Protein AF-A0A8T5YKV3-F1 (afdb_monomer)

Organism: Escherichia coli (NCBI:txid562)

pLDDT: mean 85.42, std 16.01, range [29.8, 97.56]

Solvent-accessible surface area (backbone atoms only — not comparable to full-atom values): 9966 Å² total; per-residue (Å²): 130,65,67,36,87,42,77,40,71,32,75,96,70,60,29,32,43,34,38,66,39,63,59,87,61,47,72,72,50,52,54,50,50,45,44,48,72,59,69,48,49,54,64,57,49,9,63,75,67,75,48,54,45,68,57,42,49,52,52,48,52,55,48,26,63,74,69,67,33,87,43,83,91,41,36,66,57,40,49,41,76,74,45,62,56,46,78,45,55,76,61,93,61,98,60,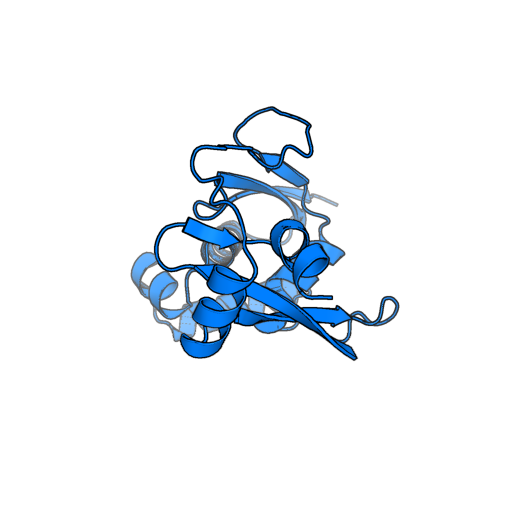101,58,80,79,77,74,76,85,67,81,70,82,78,43,70,66,55,52,52,51,33,58,77,68,60,26,63,40,82,40,78,46,81,36,60,39,89,90,76,67,46,80,73,51,66,47,79,43,68,34,34,51,39,95,87,76,41,76,44,61,48,88,74,46,45,85,75,71,114

Foldseek 3Di:
DDWDWAWEQQPVQQWIKIWTHDPVQDPVLSVLLNCVVNVDDLVRVCVVVVHDSVVSVVSVVVSCVRQVNDDSVCRVVSRCVRTVIDIGRPDPDPDPDPPCPVPPPDQADPVNVVVLVVVVQWDWDWAFDADPVPRHTPGIDTAIWRQDPPRGTDHCVRHVVVVD

Nearest PDB structures (foldseek):
  4kie-assembly1_A  TM=9.110E-01  e=8.256E-09  Escherichia coli K-12
  3s83-assembly1_A  TM=8.807E-01  e=1.366E-03  Caulobacter vibrioides
  6hq5-assembly1_B  TM=9.552E-01  e=6.273E-03  Bdellovibrio bacteriovorus HD100
  3sy8-assembly1_B  TM=6.266E-01  e=6.377E-04  Pseudomonas a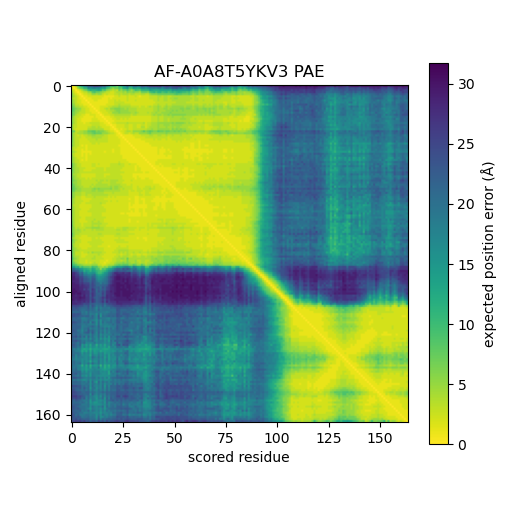eruginosa PAO1
  4yn8-assembly1_A  TM=8.235E-01  e=6.170E-02  Corynebacterium diphtheriae

Secondary structure (DSSP, 8-state):
--EEEEEEEEGGGTEEEEEEEETTS-HHHHHHHHHHHTT--HHHHHHHTTS-HHHHHHHHHHHHHHHT---TTTHHHHHHHHH--EEEESS---S------TT------HHHHHHHHHTT-EEEEEEEEE-TTT--EEEEEEEEEEEETTTEEE-GGGTHHHH-

Radius of gyration: 20.61 Å; Cα contacts (8 Å, |Δi|>4): 185; chains: 1; bounding box: 52×36×53 Å

Structure (mmCIF, N/CA/C/O backbone):
data_AF-A0A8T5YKV3-F1
#
_entry.id   AF-A0A8T5YKV3-F1
#
loop_
_atom_site.group_PDB
_atom_site.id
_atom_site.type_symbol
_atom_site.label_atom_id
_atom_site.label_alt_id
_atom_site.label_comp_id
_atom_site.label_asym_id
_atom_site.label_entity_id
_atom_site.label_seq_id
_atom_site.pdbx_PDB_ins_code
_atom_site.Cartn_x
_atom_site.Cartn_y
_atom_site.Cartn_z
_atom_site.occupancy
_atom_site.B_iso_or_equiv
_atom_site.auth_seq_id
_atom_site.auth_comp_id
_atom_site.auth_asym_id
_atom_site.auth_atom_id
_atom_site.pdbx_PDB_model_num
ATOM 1 N N . MET A 1 1 ? -26.932 10.137 6.834 1.00 51.94 1 MET A N 1
ATOM 2 C CA . MET A 1 1 ? -25.912 9.539 7.723 1.00 51.94 1 MET A CA 1
ATOM 3 C C . MET A 1 1 ? -24.765 10.528 7.801 1.00 51.94 1 MET A C 1
ATOM 5 O O . MET A 1 1 ? -24.287 10.917 6.747 1.00 51.94 1 MET A O 1
ATOM 9 N N . ASN A 1 2 ? -24.391 11.005 8.990 1.00 70.31 2 ASN A N 1
ATOM 10 C CA . ASN A 1 2 ? -23.315 11.993 9.120 1.00 70.31 2 ASN A CA 1
ATOM 11 C C . ASN A 1 2 ? -21.996 11.350 8.675 1.00 70.31 2 ASN A C 1
ATOM 13 O O . ASN A 1 2 ? -21.551 10.392 9.305 1.00 70.31 2 ASN A O 1
ATOM 17 N N . SER A 1 3 ? -21.411 11.833 7.583 1.00 78.19 3 SER A N 1
ATOM 18 C CA . SER A 1 3 ? -20.043 11.521 7.177 1.00 78.19 3 SER A CA 1
ATOM 19 C C . SER A 1 3 ? -19.106 12.605 7.704 1.00 78.19 3 SER A C 1
ATOM 21 O O . SER A 1 3 ? -19.509 13.751 7.914 1.00 78.19 3 SER A O 1
ATOM 23 N N . CYS A 1 4 ? -17.861 12.233 7.972 1.00 84.50 4 CYS A N 1
ATOM 24 C CA . CYS A 1 4 ? -16.826 13.156 8.399 1.00 84.50 4 CYS A CA 1
ATOM 25 C C . CYS A 1 4 ? -15.731 13.238 7.341 1.00 84.50 4 CYS A C 1
ATOM 27 O O . CYS A 1 4 ? -15.203 12.210 6.914 1.00 84.50 4 CYS A O 1
ATOM 29 N N . ASP A 1 5 ? -15.347 14.468 7.006 1.00 88.19 5 ASP A N 1
ATOM 30 C CA . ASP A 1 5 ? -14.172 14.761 6.191 1.00 88.19 5 ASP A CA 1
ATOM 31 C C . ASP A 1 5 ? -12.907 14.266 6.899 1.00 88.19 5 ASP A C 1
ATOM 33 O O . ASP A 1 5 ? -12.700 14.543 8.089 1.00 88.19 5 ASP A O 1
ATOM 37 N N . PHE A 1 6 ? -12.060 13.526 6.191 1.00 92.56 6 PHE A N 1
ATOM 38 C CA . PHE A 1 6 ? -10.786 13.057 6.714 1.00 92.56 6 PHE A CA 1
ATOM 39 C C . PHE A 1 6 ? -9.690 13.194 5.662 1.00 92.56 6 PHE A C 1
ATOM 41 O O . PHE A 1 6 ? -9.850 12.767 4.523 1.00 92.56 6 PHE A O 1
ATOM 48 N N . ARG A 1 7 ? -8.564 13.803 6.050 1.00 92.69 7 ARG A N 1
ATOM 49 C CA . ARG A 1 7 ? -7.439 14.097 5.154 1.00 92.69 7 ARG A CA 1
ATOM 50 C C . ARG A 1 7 ? -6.125 13.652 5.769 1.00 92.69 7 ARG A C 1
ATOM 52 O O . ARG A 1 7 ? -5.832 13.969 6.929 1.00 92.69 7 ARG A O 1
ATOM 59 N N . VAL A 1 8 ? -5.309 12.971 4.975 1.00 92.81 8 VAL A N 1
ATOM 60 C CA . VAL A 1 8 ? -3.979 12.505 5.371 1.00 92.81 8 VAL A CA 1
ATOM 61 C C . VAL A 1 8 ? -2.983 12.847 4.285 1.00 92.81 8 VAL A C 1
ATOM 63 O O . VAL A 1 8 ? -3.158 12.461 3.137 1.00 92.81 8 VAL A O 1
ATOM 66 N N . PHE A 1 9 ? -1.923 13.552 4.663 1.00 90.12 9 PHE A N 1
ATOM 67 C CA . PHE A 1 9 ? -0.779 13.761 3.790 1.00 90.12 9 PHE A CA 1
ATOM 68 C C . PHE A 1 9 ? 0.188 12.585 3.930 1.00 90.12 9 PHE A C 1
ATOM 70 O O . PHE A 1 9 ? 0.635 12.280 5.044 1.00 90.12 9 PHE A O 1
ATOM 77 N N . LEU A 1 10 ? 0.485 11.938 2.807 1.00 88.12 10 LEU A N 1
ATOM 78 C CA . LEU A 1 10 ? 1.442 10.848 2.697 1.00 88.12 10 LEU A CA 1
ATOM 79 C C . LEU A 1 10 ? 2.761 11.420 2.179 1.00 88.12 10 LEU A C 1
ATOM 81 O O . LEU A 1 10 ? 2.908 11.684 0.986 1.00 88.12 10 LEU A O 1
ATOM 85 N N . GLN A 1 11 ? 3.701 11.646 3.100 1.00 78.00 11 GLN A N 1
ATOM 86 C CA . GLN A 1 11 ? 4.962 12.332 2.813 1.00 78.00 11 GLN A CA 1
ATOM 87 C C . GLN A 1 11 ? 5.797 11.603 1.757 1.00 78.00 11 GLN A C 1
ATOM 89 O O . GLN A 1 11 ? 6.335 12.254 0.868 1.00 78.00 11 GLN A O 1
ATOM 94 N N . GLU A 1 12 ? 5.839 10.271 1.814 1.00 75.62 12 GLU A N 1
ATOM 95 C CA . GLU A 1 12 ? 6.563 9.424 0.856 1.00 75.62 12 GLU A CA 1
ATOM 96 C C . GLU A 1 12 ? 6.081 9.608 -0.592 1.00 75.62 12 GLU A C 1
ATOM 98 O O . GLU A 1 12 ? 6.857 9.436 -1.526 1.00 75.62 12 GLU A O 1
ATOM 103 N N . PHE A 1 13 ? 4.821 10.015 -0.780 1.00 79.69 13 PHE A N 1
ATOM 104 C CA . PHE A 1 13 ? 4.194 10.174 -2.095 1.00 79.69 13 PHE A CA 1
ATOM 105 C C . PHE A 1 13 ? 3.875 11.633 -2.448 1.00 79.69 13 PHE A C 1
ATOM 107 O O . PHE A 1 13 ? 3.249 11.889 -3.476 1.00 79.69 13 PHE A O 1
ATOM 114 N N . GLY A 1 14 ? 4.222 12.601 -1.590 1.00 79.56 14 GLY A N 1
ATOM 115 C CA . GLY A 1 14 ? 3.942 14.026 -1.820 1.00 79.56 14 GLY A CA 1
ATOM 116 C C . GLY A 1 14 ? 2.460 14.355 -2.062 1.00 79.56 14 GLY A C 1
ATOM 117 O O . GLY A 1 14 ? 2.144 15.304 -2.780 1.00 79.56 14 GLY A O 1
ATOM 118 N N . THR A 1 15 ? 1.541 13.566 -1.500 1.00 85.19 15 THR A N 1
ATOM 119 C CA . THR A 1 15 ? 0.127 13.563 -1.903 1.00 85.19 15 THR A CA 1
ATOM 120 C C . THR A 1 15 ? -0.811 13.541 -0.698 1.00 85.19 15 THR A C 1
ATOM 122 O O . THR A 1 15 ? -0.519 12.911 0.319 1.00 85.19 15 THR A O 1
ATOM 125 N N . THR A 1 16 ? -1.954 14.227 -0.801 1.00 88.75 16 THR A N 1
ATOM 126 C CA . THR A 1 16 ? -3.017 14.182 0.209 1.00 88.75 16 THR A CA 1
ATOM 127 C C . THR A 1 16 ? -4.102 13.204 -0.215 1.00 88.75 16 THR A C 1
ATOM 129 O O . THR A 1 16 ? -4.709 13.357 -1.269 1.00 88.75 16 THR A O 1
ATOM 132 N N . VAL A 1 17 ? -4.391 12.231 0.640 1.00 90.56 17 VAL A N 1
ATOM 133 C CA . VAL A 1 17 ? -5.539 11.338 0.502 1.00 90.56 17 VAL A CA 1
ATOM 134 C C . VAL A 1 17 ? -6.712 11.913 1.282 1.00 90.56 17 VAL A C 1
ATOM 136 O O . VAL A 1 17 ? -6.582 12.258 2.462 1.00 90.56 17 VAL A O 1
ATOM 139 N N . HIS A 1 18 ? -7.858 12.002 0.625 1.00 93.06 18 HIS A N 1
ATOM 140 C CA . HIS A 1 18 ? -9.121 12.440 1.194 1.00 93.06 18 HIS A CA 1
ATOM 141 C C . HIS A 1 18 ? -10.116 11.276 1.243 1.00 93.06 18 HIS A C 1
ATOM 143 O O . HIS A 1 18 ? -10.248 10.507 0.296 1.00 93.06 18 HIS A O 1
ATOM 149 N N . LEU A 1 19 ? -10.776 11.114 2.390 1.00 91.00 19 LEU A N 1
ATOM 150 C CA . LEU A 1 19 ? -11.718 10.037 2.681 1.00 91.00 19 LEU A CA 1
ATOM 151 C C . LEU A 1 19 ? -12.970 10.612 3.348 1.00 91.00 19 LEU A C 1
ATOM 153 O O . LEU A 1 19 ? -12.880 11.463 4.238 1.00 91.00 19 LEU A O 1
ATOM 157 N N . SER A 1 20 ? -14.131 10.069 2.989 1.00 91.69 20 SER A N 1
ATOM 158 C CA . SER A 1 20 ? -15.384 10.293 3.715 1.00 91.69 20 SER A CA 1
ATOM 159 C C . SER A 1 20 ? -15.614 9.159 4.711 1.00 91.69 20 SER A C 1
ATOM 161 O O . SER A 1 20 ? -16.055 8.074 4.339 1.00 91.69 20 SER A O 1
ATOM 163 N N . LEU A 1 21 ? -15.311 9.398 5.988 1.00 91.56 21 LEU A N 1
ATOM 164 C CA . LEU A 1 21 ? -15.453 8.383 7.036 1.00 91.56 21 LEU A CA 1
ATOM 165 C C . LEU A 1 21 ? -16.859 8.391 7.660 1.00 91.56 21 LEU A C 1
ATOM 167 O O . LEU A 1 21 ? -17.509 9.441 7.702 1.00 91.56 21 LEU A O 1
ATOM 171 N N . PRO A 1 22 ? -17.331 7.265 8.225 1.00 90.50 22 PRO A N 1
ATOM 172 C CA . PRO A 1 22 ? -18.579 7.233 8.979 1.00 90.50 22 PRO A CA 1
ATOM 173 C C . PRO A 1 22 ? -18.497 8.122 10.229 1.00 90.50 22 PRO A C 1
ATOM 175 O O . PRO A 1 22 ? -17.498 8.112 10.947 1.00 90.50 22 PRO A O 1
ATOM 178 N N . GLY A 1 23 ? -19.569 8.845 10.563 1.00 85.44 23 GLY A N 1
ATOM 179 C CA . GLY A 1 23 ? -19.629 9.711 11.753 1.00 85.44 23 GLY A CA 1
ATOM 180 C C . GLY A 1 23 ? -19.529 8.977 13.099 1.00 85.44 23 GLY A C 1
ATOM 181 O O . GLY A 1 23 ? -19.416 9.618 14.139 1.00 85.44 23 GLY A O 1
ATOM 182 N N . SER A 1 24 ? -19.550 7.641 13.095 1.00 89.00 24 SER A N 1
ATOM 183 C CA . SER A 1 24 ? -19.286 6.786 14.260 1.00 89.00 24 SER A CA 1
ATOM 184 C C . SER A 1 24 ? -17.797 6.700 14.637 1.00 89.00 24 SER A C 1
ATOM 186 O O . SER A 1 24 ? -17.467 6.183 15.709 1.00 89.00 24 SER A O 1
ATOM 188 N N . VAL A 1 25 ? -16.898 7.197 13.779 1.00 92.25 25 VAL A N 1
ATOM 189 C CA . VAL A 1 25 ? -15.448 7.213 14.009 1.00 92.25 25 VAL A CA 1
ATOM 190 C C . VAL A 1 25 ? -15.065 8.443 14.840 1.00 92.25 25 VAL A C 1
ATOM 192 O O . VAL A 1 25 ? -15.149 9.591 14.398 1.00 92.25 25 VAL A O 1
ATOM 195 N N . SER A 1 26 ? -14.608 8.208 16.068 1.00 92.88 26 SER A N 1
ATOM 196 C CA . SER A 1 26 ? -14.198 9.262 17.003 1.00 92.88 26 SER A CA 1
ATOM 197 C C . SER A 1 26 ? -12.930 10.004 16.553 1.00 92.88 26 SER A C 1
ATOM 199 O O . SER A 1 26 ? -12.174 9.544 15.701 1.00 92.88 26 SER A O 1
ATOM 201 N N . GLU A 1 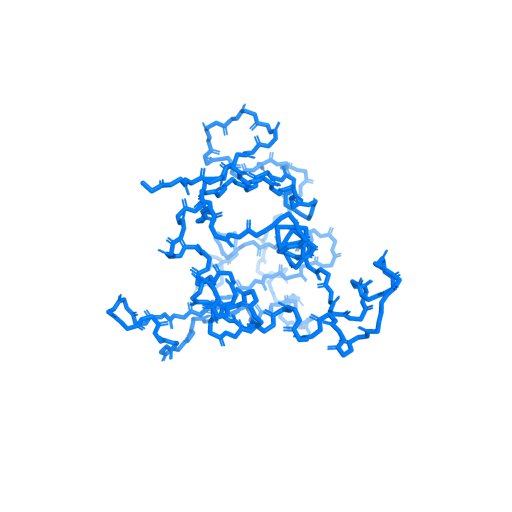27 ? -12.635 11.161 17.154 1.00 91.62 27 GLU A N 1
ATOM 202 C CA . GLU A 1 27 ? -11.383 11.899 16.890 1.00 91.62 27 GLU A CA 1
ATOM 203 C C . GLU A 1 27 ? -10.123 11.077 17.190 1.00 91.62 27 GLU A C 1
ATOM 205 O O . GLU A 1 27 ? -9.158 11.106 16.429 1.00 91.62 27 GLU A O 1
ATOM 210 N N . LYS A 1 28 ? -10.139 10.299 18.280 1.00 93.12 28 LYS A N 1
ATOM 211 C CA . LYS A 1 28 ? -9.009 9.437 18.666 1.00 93.12 28 LYS A CA 1
ATOM 212 C C . LYS A 1 28 ? -8.764 8.334 17.637 1.00 93.12 28 LYS A C 1
ATOM 214 O O . LYS A 1 28 ? -7.615 7.978 17.392 1.00 93.12 28 LYS A O 1
ATOM 219 N N . GLU A 1 29 ? -9.837 7.805 17.063 1.00 95.81 29 GLU A N 1
ATOM 220 C CA . GLU A 1 29 ? -9.800 6.799 16.003 1.00 95.81 29 GLU A CA 1
ATOM 221 C C . GLU A 1 29 ? -9.323 7.388 14.678 1.00 95.81 29 GLU A C 1
ATOM 223 O O . GLU A 1 29 ? -8.465 6.794 14.035 1.00 95.81 29 GLU A O 1
ATOM 228 N N . ARG A 1 30 ? -9.782 8.593 14.317 1.00 95.38 30 ARG A N 1
ATOM 229 C CA . ARG A 1 30 ? -9.274 9.337 13.153 1.00 95.38 30 ARG A CA 1
ATOM 230 C C . ARG A 1 30 ? -7.777 9.618 13.271 1.00 95.38 30 ARG A C 1
ATOM 232 O O . ARG A 1 30 ? -7.040 9.409 12.314 1.00 95.38 30 ARG A O 1
ATOM 239 N N . LEU A 1 31 ? -7.303 10.031 14.448 1.00 94.81 31 LEU A N 1
ATOM 240 C CA . LEU A 1 31 ? -5.869 10.206 14.688 1.00 94.81 31 LEU A CA 1
ATOM 241 C C . LEU A 1 31 ? -5.107 8.885 14.528 1.00 94.81 31 LEU A C 1
ATOM 243 O O . LEU A 1 31 ? -4.065 8.861 13.883 1.00 94.81 31 LEU A O 1
ATOM 247 N N . LEU A 1 32 ? -5.619 7.789 15.094 1.00 96.88 32 LEU A N 1
ATOM 248 C CA . LEU A 1 32 ? -4.990 6.478 14.947 1.00 96.88 32 LEU A CA 1
ATOM 249 C C . LEU A 1 32 ? -4.927 6.044 13.476 1.00 96.88 32 LEU A C 1
ATOM 251 O O . LEU A 1 32 ? -3.867 5.621 13.026 1.00 96.88 32 LEU A O 1
ATOM 255 N N . LEU A 1 33 ? -6.021 6.207 12.727 1.00 96.62 33 LEU A N 1
ATOM 256 C CA . LEU A 1 33 ? -6.074 5.920 11.295 1.00 96.62 33 LEU A CA 1
ATOM 257 C C . LEU A 1 33 ? -5.037 6.740 10.524 1.00 96.62 33 LEU A C 1
ATOM 259 O O . LEU A 1 33 ? -4.325 6.191 9.692 1.00 96.62 33 LEU A O 1
ATOM 263 N N . LYS A 1 34 ? -4.917 8.035 10.836 1.00 95.88 34 LYS A N 1
ATOM 264 C CA . LYS A 1 34 ? -3.954 8.934 10.194 1.00 95.88 34 LYS A CA 1
ATOM 265 C C . LYS A 1 34 ? -2.523 8.434 10.351 1.00 95.88 34 LYS A C 1
ATOM 267 O O . LYS A 1 34 ? -1.807 8.365 9.363 1.00 95.88 34 LYS A O 1
ATOM 272 N N . LEU A 1 35 ? -2.132 8.052 11.566 1.00 96.06 35 LEU A N 1
ATOM 273 C CA . LEU A 1 35 ? -0.779 7.562 11.838 1.00 96.06 35 LEU A CA 1
ATOM 274 C C . LEU A 1 35 ? -0.514 6.216 11.139 1.00 96.06 35 LEU A C 1
ATOM 276 O O . LEU A 1 35 ? 0.562 6.023 10.586 1.00 96.06 35 LEU A O 1
ATOM 280 N N . LEU A 1 36 ? -1.506 5.315 11.103 1.00 96.06 36 LEU A N 1
ATOM 281 C CA . LEU A 1 36 ? -1.408 4.043 10.373 1.00 96.06 36 LEU A CA 1
ATOM 282 C C . LEU A 1 36 ? -1.266 4.257 8.859 1.00 96.06 36 LEU A C 1
ATOM 284 O O . LEU A 1 36 ? -0.424 3.629 8.227 1.00 96.06 36 LEU A O 1
ATOM 288 N N . MET A 1 37 ? -2.043 5.177 8.280 1.00 94.38 37 MET A N 1
ATOM 289 C CA . MET A 1 37 ? -1.922 5.556 6.867 1.00 94.38 37 MET A CA 1
ATOM 290 C C . MET A 1 37 ? -0.581 6.224 6.553 1.00 94.38 37 MET A C 1
ATOM 292 O O . MET A 1 37 ? -0.101 6.129 5.436 1.00 94.38 37 MET A O 1
ATOM 296 N N . GLN A 1 38 ? 0.051 6.876 7.525 1.00 92.62 38 GLN A N 1
ATOM 297 C CA . GLN A 1 38 ? 1.401 7.423 7.375 1.00 92.62 38 GLN A CA 1
ATOM 298 C C . GLN A 1 38 ? 2.504 6.362 7.531 1.00 92.62 38 GLN A C 1
ATOM 300 O O . GLN A 1 38 ? 3.672 6.721 7.605 1.00 92.62 38 GLN A O 1
ATOM 305 N N . GLY A 1 39 ? 2.148 5.076 7.604 1.00 92.25 39 GLY A N 1
ATOM 306 C CA . GLY A 1 39 ? 3.101 3.970 7.682 1.00 92.25 39 GLY A CA 1
ATOM 307 C C . GLY A 1 39 ? 3.628 3.681 9.088 1.00 92.25 39 GLY A C 1
ATOM 308 O O . GLY A 1 39 ? 4.452 2.785 9.249 1.00 92.25 39 GLY A O 1
ATOM 309 N N . MET A 1 40 ? 3.149 4.382 10.123 1.00 93.69 40 MET A N 1
ATOM 310 C CA . MET A 1 40 ? 3.632 4.155 11.485 1.00 93.69 40 MET A CA 1
ATOM 311 C C . MET A 1 40 ? 3.155 2.806 12.035 1.00 93.69 40 MET A C 1
ATOM 313 O O . MET A 1 40 ? 1.968 2.463 12.003 1.00 93.69 40 MET A O 1
ATOM 317 N N . SER A 1 41 ? 4.076 2.066 12.640 1.00 94.50 41 SER A N 1
ATOM 318 C CA . SER A 1 41 ? 3.798 0.827 13.358 1.00 94.50 41 SER A CA 1
ATOM 319 C C . SER A 1 41 ? 3.086 1.073 14.694 1.00 94.50 41 SER A C 1
ATOM 321 O O . SER A 1 41 ? 3.125 2.154 15.285 1.00 94.50 41 SER A O 1
ATOM 323 N N . VAL A 1 42 ? 2.472 0.021 15.247 1.00 95.75 42 VAL A N 1
ATOM 324 C CA . VAL A 1 42 ? 1.841 0.062 16.582 1.00 95.75 42 VAL A CA 1
ATOM 325 C C . VAL A 1 42 ? 2.830 0.508 17.665 1.00 95.75 42 VAL A C 1
ATOM 327 O O . VAL A 1 42 ? 2.443 1.231 18.586 1.00 95.75 42 VAL A O 1
ATOM 330 N N . THR A 1 43 ? 4.094 0.096 17.555 1.00 95.19 43 THR A N 1
ATOM 331 C CA . THR A 1 43 ? 5.153 0.447 18.505 1.00 95.19 43 THR A CA 1
ATOM 332 C C . THR A 1 43 ? 5.467 1.940 18.447 1.00 95.19 43 THR A C 1
ATOM 334 O O . THR A 1 43 ? 5.446 2.600 19.487 1.00 95.19 43 THR A O 1
ATOM 337 N N . GLU A 1 44 ? 5.654 2.500 17.254 1.00 96.56 44 GLU A N 1
ATOM 338 C CA . GLU A 1 44 ? 5.930 3.932 17.068 1.00 96.56 44 GLU A CA 1
ATOM 339 C C . GLU A 1 44 ? 4.743 4.793 17.511 1.00 96.56 44 GLU A C 1
ATOM 341 O O . GLU A 1 44 ? 4.907 5.769 18.243 1.00 96.56 44 GLU A O 1
ATOM 346 N N . ILE A 1 45 ? 3.517 4.383 17.171 1.00 96.31 45 ILE A N 1
ATOM 347 C CA . ILE A 1 45 ? 2.295 5.071 17.609 1.00 96.31 45 ILE A CA 1
ATOM 348 C C . ILE A 1 45 ? 2.173 5.052 19.138 1.00 96.31 45 ILE A C 1
ATOM 350 O O . ILE A 1 45 ? 1.694 6.019 19.737 1.00 96.31 45 ILE A O 1
ATOM 354 N N . SER A 1 46 ? 2.585 3.961 19.789 1.00 96.56 46 SER A N 1
ATOM 355 C CA . SER A 1 46 ? 2.540 3.844 21.249 1.00 96.56 46 SER A CA 1
ATOM 356 C C . SER A 1 46 ? 3.459 4.856 21.934 1.00 96.56 46 SER A C 1
ATOM 358 O O . SER A 1 46 ? 3.026 5.536 22.867 1.00 96.56 46 SER A O 1
ATOM 360 N N . GLN A 1 47 ? 4.668 5.040 21.399 1.00 96.00 47 GLN A N 1
ATOM 361 C CA . GLN A 1 47 ? 5.625 6.043 21.861 1.00 96.00 47 GLN A CA 1
ATOM 362 C C . GLN A 1 47 ? 5.097 7.456 21.596 1.00 96.00 47 GLN A C 1
ATOM 364 O O . GLN A 1 47 ? 5.013 8.261 22.521 1.00 96.00 47 GLN A O 1
ATOM 369 N N . TYR A 1 48 ? 4.634 7.723 20.370 1.00 94.81 48 TYR A N 1
ATOM 370 C CA . TYR A 1 48 ? 4.088 9.022 19.970 1.00 94.81 48 TYR A CA 1
ATOM 371 C C . TYR A 1 48 ? 2.905 9.465 20.845 1.00 94.81 48 TYR A C 1
ATOM 373 O O . TYR A 1 48 ? 2.797 10.629 21.225 1.00 94.81 48 TYR A O 1
ATOM 381 N N . ARG A 1 49 ? 2.010 8.537 21.203 1.00 93.19 49 ARG A N 1
ATOM 382 C CA . ARG A 1 49 ? 0.809 8.833 22.004 1.00 93.19 49 ARG A CA 1
ATOM 383 C C . ARG A 1 49 ? 1.014 8.682 23.510 1.00 93.19 49 ARG A C 1
ATOM 385 O O . ARG A 1 49 ? 0.045 8.860 24.250 1.00 93.19 49 ARG A O 1
ATOM 392 N N . ASN A 1 50 ? 2.220 8.326 23.955 1.00 94.81 50 ASN A N 1
ATOM 393 C CA . ASN A 1 50 ? 2.534 7.987 25.343 1.00 94.81 50 ASN A CA 1
ATOM 394 C C . ASN A 1 50 ? 1.538 6.967 25.944 1.00 94.81 50 ASN A C 1
ATOM 396 O O . ASN A 1 50 ? 0.864 7.209 26.951 1.00 94.81 50 ASN A O 1
ATOM 400 N N . ARG A 1 51 ? 1.362 5.829 25.262 1.00 95.12 51 ARG A N 1
ATOM 401 C CA . ARG A 1 51 ? 0.475 4.721 25.661 1.00 95.12 51 ARG A CA 1
ATOM 402 C C . ARG A 1 51 ? 1.189 3.387 25.488 1.00 95.12 51 ARG A C 1
ATOM 404 O O . ARG A 1 51 ? 2.160 3.286 24.756 1.00 95.12 51 ARG A O 1
ATOM 411 N N . SER A 1 52 ? 0.679 2.330 26.121 1.00 96.94 52 SER A N 1
ATOM 412 C CA . SER A 1 52 ? 1.230 0.989 25.905 1.00 96.94 52 SER A CA 1
ATOM 413 C C . SER A 1 52 ? 0.890 0.455 24.510 1.00 96.94 52 SER A C 1
ATOM 415 O O . SER A 1 52 ? -0.215 0.678 24.004 1.00 96.94 52 SER A O 1
ATOM 417 N N . ALA A 1 53 ? 1.796 -0.332 23.921 1.00 95.31 53 ALA A N 1
ATOM 418 C CA . ALA A 1 53 ? 1.565 -1.009 22.641 1.00 95.31 53 ALA A CA 1
ATOM 419 C C . ALA A 1 53 ? 0.294 -1.879 22.661 1.00 95.31 53 ALA A C 1
ATOM 421 O O . ALA A 1 53 ? -0.461 -1.899 21.692 1.00 95.31 53 ALA A O 1
ATOM 422 N N . LYS A 1 54 ? -0.017 -2.514 23.803 1.00 96.31 54 LYS A N 1
ATOM 423 C CA . LYS A 1 54 ? -1.269 -3.266 24.008 1.00 96.31 54 LYS A CA 1
ATOM 424 C C . LYS A 1 54 ? -2.511 -2.386 23.840 1.00 96.31 54 LYS A C 1
ATOM 426 O O . LYS A 1 54 ? -3.485 -2.812 23.227 1.00 96.31 54 LYS A O 1
ATOM 431 N N . THR A 1 55 ? -2.472 -1.154 24.351 1.00 96.75 55 THR A N 1
ATOM 432 C CA . THR A 1 55 ? -3.579 -0.196 24.207 1.00 96.75 55 THR A CA 1
ATOM 433 C C . THR A 1 55 ? -3.764 0.209 22.749 1.00 96.75 55 THR A C 1
ATOM 435 O O . THR A 1 55 ? -4.889 0.201 22.256 1.00 96.75 55 THR A O 1
ATOM 438 N N . ILE A 1 56 ? -2.675 0.531 22.043 1.00 97.19 56 ILE A N 1
ATOM 439 C CA . ILE A 1 56 ? -2.742 0.908 20.624 1.00 97.19 56 ILE A CA 1
ATOM 440 C C . ILE A 1 56 ? -3.217 -0.265 19.763 1.00 97.19 56 ILE A C 1
ATOM 442 O O . ILE A 1 56 ? -4.096 -0.081 18.928 1.00 97.19 56 ILE A O 1
ATOM 446 N N . SER A 1 57 ? -2.708 -1.474 20.008 1.00 97.00 57 SER A N 1
ATOM 447 C CA . SER A 1 57 ? -3.146 -2.698 19.328 1.00 97.00 57 SER A CA 1
ATOM 448 C C . SER A 1 57 ? -4.649 -2.945 19.508 1.00 97.00 57 SER A C 1
ATOM 450 O O . SER A 1 57 ? -5.356 -3.194 18.533 1.00 97.00 57 SER A O 1
ATOM 452 N N . HIS A 1 58 ? -5.167 -2.787 20.731 1.00 97.56 58 HIS A N 1
ATOM 453 C CA . HIS A 1 58 ? -6.598 -2.915 21.003 1.00 97.56 58 HIS A CA 1
ATOM 454 C C . HIS A 1 58 ? -7.431 -1.852 20.271 1.00 97.56 58 HIS A C 1
ATOM 456 O O . HIS A 1 58 ? -8.429 -2.186 19.636 1.00 97.56 58 HIS A O 1
ATOM 462 N N . GLN A 1 59 ? -6.999 -0.587 20.301 1.00 97.19 59 GLN A N 1
ATOM 463 C CA . GLN A 1 59 ? -7.679 0.502 19.588 1.00 97.19 59 GLN A CA 1
ATOM 464 C C . GLN A 1 59 ? -7.670 0.294 18.071 1.00 97.19 59 GLN A C 1
ATOM 466 O O . GLN A 1 59 ? -8.669 0.559 17.413 1.00 97.19 59 GLN A O 1
ATOM 471 N N . LYS A 1 60 ? -6.563 -0.209 17.515 1.00 97.25 60 LYS A N 1
ATOM 472 C CA . LYS A 1 60 ? -6.444 -0.537 16.093 1.00 97.25 60 LYS A CA 1
ATOM 473 C C . LYS A 1 60 ? -7.416 -1.642 15.699 1.00 97.25 60 LYS A C 1
ATOM 475 O O . LYS A 1 60 ? -8.093 -1.503 14.691 1.00 97.25 60 LYS A O 1
ATOM 480 N N . LYS A 1 61 ? -7.535 -2.694 16.515 1.00 97.12 61 LYS A N 1
ATOM 481 C CA . LYS A 1 61 ? -8.512 -3.764 16.282 1.00 97.12 61 LYS A CA 1
ATOM 482 C C . LYS A 1 61 ? -9.946 -3.220 16.247 1.00 97.12 61 LYS A C 1
ATOM 484 O O . LYS A 1 61 ? -10.669 -3.495 15.300 1.00 97.12 61 LYS A O 1
ATOM 489 N N . GLN A 1 62 ? -10.325 -2.400 17.230 1.00 96.81 62 GLN A N 1
ATOM 490 C CA . GLN A 1 62 ? -11.652 -1.768 17.270 1.00 96.81 62 GLN A CA 1
ATOM 491 C C . GLN A 1 62 ? -11.901 -0.856 16.062 1.00 96.81 62 GLN A C 1
ATOM 493 O O . GLN A 1 62 ? -12.990 -0.852 15.495 1.00 96.81 62 GLN A O 1
ATOM 498 N N . LEU A 1 63 ? -10.885 -0.092 15.657 1.00 96.62 63 LEU A N 1
ATOM 499 C CA . LEU A 1 63 ? -10.941 0.749 14.469 1.00 96.62 63 LEU A CA 1
ATOM 500 C C . LEU A 1 63 ? -11.141 -0.086 13.199 1.00 96.62 63 LEU A C 1
ATOM 502 O O . LEU A 1 63 ? -11.973 0.268 12.372 1.00 96.62 63 LEU A O 1
ATOM 506 N N . PHE A 1 64 ? -10.402 -1.186 13.052 1.00 96.81 64 PHE A N 1
ATOM 507 C CA . PHE A 1 64 ? -10.496 -2.072 11.893 1.00 96.81 64 PHE A CA 1
ATOM 508 C C . PHE A 1 64 ? -11.890 -2.691 11.789 1.00 96.81 64 PHE A C 1
ATOM 510 O O . PHE A 1 64 ? -12.511 -2.600 10.735 1.00 96.81 64 PHE A O 1
ATOM 517 N N . GLU A 1 65 ? -12.433 -3.198 12.898 1.00 95.31 65 GLU A N 1
ATOM 518 C CA . GLU A 1 65 ? -13.805 -3.716 12.962 1.00 95.31 65 GLU A CA 1
ATOM 519 C C . GLU A 1 65 ? -14.837 -2.653 12.559 1.00 95.31 65 GLU A C 1
ATOM 521 O O . GLU A 1 65 ? -15.721 -2.922 11.749 1.00 95.31 65 GLU A O 1
ATOM 526 N N . LYS A 1 66 ? -14.701 -1.421 13.068 1.00 94.62 66 LYS A N 1
ATOM 527 C CA . LYS A 1 66 ? -15.595 -0.308 12.711 1.00 94.62 66 LYS A CA 1
ATOM 528 C C . LYS A 1 66 ? -15.506 0.090 11.245 1.00 94.62 66 LYS A C 1
ATOM 530 O O . LYS A 1 66 ? -16.514 0.487 10.668 1.00 94.62 66 LYS A O 1
ATOM 535 N N . LEU A 1 67 ? -14.305 0.046 10.678 1.00 93.56 67 LEU A N 1
ATOM 536 C CA . LEU A 1 67 ? -14.056 0.461 9.306 1.00 93.56 67 LEU A CA 1
ATOM 537 C C . LEU A 1 67 ? -14.246 -0.666 8.293 1.00 93.56 67 LEU A C 1
ATOM 539 O O . LEU A 1 67 ? -14.156 -0.366 7.113 1.00 93.56 67 LEU A O 1
ATOM 543 N N . GLY A 1 68 ? -14.516 -1.905 8.713 1.00 93.06 68 GLY A N 1
ATOM 544 C CA . GLY A 1 68 ? -14.621 -3.059 7.813 1.00 93.06 68 GLY A CA 1
ATOM 545 C C . GLY A 1 68 ? -13.276 -3.587 7.300 1.00 93.06 68 GLY A C 1
ATOM 546 O O . GLY A 1 68 ? -13.245 -4.344 6.336 1.00 93.06 68 GLY A O 1
ATOM 547 N N . ILE A 1 69 ? -12.167 -3.217 7.944 1.00 94.44 69 ILE A N 1
ATOM 548 C CA . ILE A 1 69 ? -10.818 -3.640 7.559 1.00 94.44 69 ILE A CA 1
ATOM 549 C C . ILE A 1 69 ? -10.533 -5.022 8.148 1.00 94.44 69 ILE A C 1
ATOM 551 O O . ILE A 1 69 ? -10.674 -5.235 9.353 1.00 94.44 69 ILE A O 1
ATOM 555 N N . GLN A 1 70 ? -10.091 -5.959 7.312 1.00 89.81 70 GLN A N 1
ATOM 556 C CA . GLN A 1 70 ? -9.900 -7.355 7.716 1.00 89.81 70 GLN A CA 1
ATOM 557 C C . GLN A 1 70 ? -8.568 -7.585 8.437 1.00 89.81 70 GLN A C 1
ATOM 559 O O . GLN A 1 70 ? -8.499 -8.345 9.402 1.00 89.81 70 GLN A O 1
ATOM 564 N N . SER A 1 71 ? -7.491 -6.958 7.963 1.00 90.94 71 SER A N 1
ATOM 565 C CA . SER A 1 71 ? -6.136 -7.185 8.465 1.00 90.94 71 SER A CA 1
ATOM 566 C C . SER A 1 71 ? -5.192 -6.046 8.090 1.00 90.94 71 SER A C 1
ATOM 568 O O . SER A 1 71 ? -5.525 -5.180 7.287 1.00 90.94 71 SER A O 1
ATOM 570 N N . ASP A 1 72 ? -3.974 -6.081 8.629 1.00 89.69 72 ASP A N 1
ATOM 571 C CA . ASP A 1 72 ? -2.908 -5.158 8.229 1.00 89.69 72 ASP A CA 1
ATOM 572 C C . ASP A 1 72 ? -2.527 -5.272 6.757 1.00 89.69 72 ASP A C 1
ATOM 574 O O . ASP A 1 72 ? -2.322 -4.268 6.084 1.00 89.69 72 ASP A O 1
ATOM 578 N N . ILE A 1 73 ? -2.482 -6.501 6.247 1.00 87.06 73 ILE A N 1
ATOM 579 C CA . ILE A 1 73 ? -2.111 -6.791 4.859 1.00 87.06 73 ILE A CA 1
ATOM 580 C C . ILE A 1 73 ? -3.149 -6.203 3.898 1.00 87.06 73 ILE A C 1
ATOM 582 O O . ILE A 1 73 ? -2.818 -5.740 2.811 1.00 87.06 73 ILE A O 1
ATOM 586 N N . THR A 1 74 ? -4.417 -6.202 4.306 1.00 88.94 74 THR A N 1
ATOM 587 C CA . THR A 1 74 ? -5.537 -5.738 3.485 1.00 88.94 74 THR A CA 1
ATOM 588 C C . THR A 1 74 ? -5.909 -4.287 3.752 1.00 88.94 74 THR A C 1
ATOM 590 O O . THR A 1 74 ? -6.801 -3.772 3.089 1.00 88.94 74 THR A O 1
ATOM 593 N N . PHE A 1 75 ? -5.220 -3.614 4.677 1.00 93.00 75 PHE A N 1
ATOM 594 C CA . PHE A 1 75 ? -5.560 -2.279 5.162 1.00 93.00 75 PHE A CA 1
ATOM 595 C C . PHE A 1 75 ? -5.849 -1.287 4.030 1.00 93.00 75 PHE A C 1
ATOM 597 O O . PHE A 1 75 ? -6.950 -0.748 3.938 1.00 93.00 75 PHE A O 1
ATOM 604 N N . TRP A 1 76 ? -4.890 -1.092 3.124 1.00 89.75 76 TRP A N 1
ATOM 605 C CA . TRP A 1 76 ? -5.039 -0.154 2.011 1.00 89.75 76 TRP A CA 1
ATOM 606 C C . TRP A 1 76 ? -6.083 -0.588 0.987 1.00 89.75 76 TRP A C 1
ATOM 608 O O . TRP A 1 76 ? -6.815 0.254 0.474 1.00 89.75 76 TRP A O 1
ATOM 618 N N . ARG A 1 77 ? -6.187 -1.894 0.723 1.00 88.19 77 ARG A N 1
ATOM 619 C CA . ARG A 1 77 ? -7.199 -2.469 -0.170 1.00 88.19 77 ARG A CA 1
ATOM 620 C C . ARG A 1 77 ? -8.603 -2.174 0.356 1.00 88.19 77 ARG A C 1
ATOM 622 O O . ARG A 1 77 ? -9.432 -1.643 -0.374 1.00 88.19 77 ARG A O 1
ATOM 629 N N . ASP A 1 78 ? -8.850 -2.507 1.618 1.00 91.69 78 ASP A N 1
ATOM 630 C CA . ASP A 1 78 ? -10.155 -2.358 2.257 1.00 91.69 78 ASP A CA 1
ATOM 631 C C . ASP A 1 78 ? -10.530 -0.869 2.335 1.00 91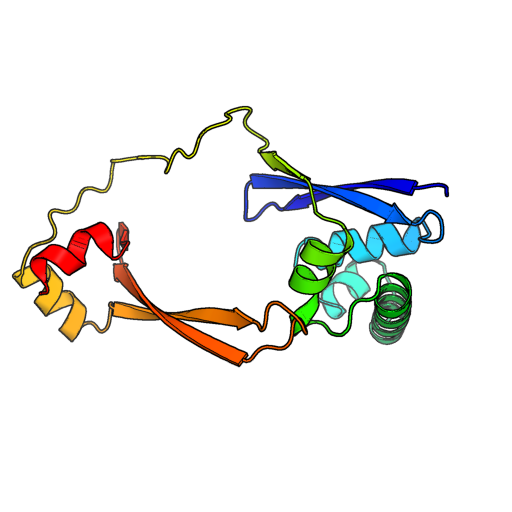.69 78 ASP A C 1
ATOM 633 O O . ASP A 1 78 ? -11.642 -0.499 1.970 1.00 91.69 78 ASP A O 1
ATOM 637 N N . ILE A 1 79 ? -9.575 0.008 2.677 1.00 91.12 79 ILE A N 1
ATOM 638 C CA . ILE A 1 79 ? -9.777 1.463 2.622 1.00 91.12 79 ILE A CA 1
ATOM 639 C C . ILE A 1 79 ? -10.155 1.929 1.208 1.00 91.12 79 ILE A C 1
ATOM 641 O O . ILE A 1 79 ? -11.113 2.686 1.049 1.00 91.12 79 ILE A O 1
ATOM 645 N N . PHE A 1 80 ? -9.422 1.478 0.187 1.00 88.12 80 PHE A N 1
ATOM 646 C CA . PHE A 1 80 ? -9.638 1.895 -1.195 1.00 88.12 80 PHE A CA 1
ATOM 647 C C . PHE A 1 80 ? -11.026 1.498 -1.701 1.00 88.12 80 PHE A C 1
ATOM 649 O O . PHE A 1 80 ? -11.783 2.349 -2.161 1.00 88.12 80 PHE A O 1
ATOM 656 N N . PHE A 1 81 ? -11.393 0.223 -1.568 1.00 85.12 81 PHE A N 1
ATOM 657 C CA . PHE A 1 81 ? -12.670 -0.271 -2.084 1.00 85.12 81 PHE A CA 1
ATOM 658 C C . PHE A 1 81 ? -13.875 0.211 -1.279 1.00 85.12 81 PHE A C 1
ATOM 660 O O . PHE A 1 81 ? -14.946 0.402 -1.849 1.00 85.12 81 PHE A O 1
ATOM 667 N N . GLN A 1 82 ? -13.725 0.406 0.031 1.00 86.94 82 GLN A N 1
ATOM 668 C CA . GLN A 1 82 ? -14.855 0.761 0.883 1.00 86.94 82 GLN A CA 1
ATOM 669 C C . GLN A 1 82 ? -15.137 2.262 0.918 1.00 86.94 82 GLN A C 1
ATOM 671 O O . GLN A 1 82 ? -16.295 2.658 1.044 1.00 86.94 82 GLN A O 1
ATOM 676 N N . TYR A 1 83 ? -14.100 3.094 0.815 1.00 88.94 83 TYR A N 1
ATOM 677 C CA . TYR A 1 83 ? -14.228 4.542 0.989 1.00 88.94 83 TYR A CA 1
ATOM 678 C C . TYR A 1 83 ? -13.877 5.350 -0.258 1.00 88.94 83 TYR A C 1
ATOM 680 O O . TYR A 1 83 ? -14.050 6.565 -0.219 1.00 88.94 83 TYR A O 1
ATOM 688 N N . ASN A 1 84 ? -13.415 4.696 -1.332 1.00 84.56 84 ASN A N 1
ATOM 689 C CA . ASN A 1 84 ? -13.069 5.301 -2.621 1.00 84.56 84 ASN A CA 1
ATOM 690 C C . ASN A 1 84 ? -12.306 6.636 -2.464 1.00 84.56 84 ASN A C 1
ATOM 692 O O . ASN A 1 84 ? -12.859 7.693 -2.773 1.00 84.56 84 ASN A O 1
ATOM 696 N N . PRO A 1 85 ? -11.079 6.603 -1.905 1.00 88.25 85 PRO A N 1
ATOM 697 C CA . PRO A 1 85 ? -10.321 7.802 -1.579 1.00 88.25 85 PRO A CA 1
ATOM 698 C C . PRO A 1 85 ? -10.109 8.706 -2.787 1.00 88.25 85 PRO A C 1
ATOM 700 O O . PRO A 1 85 ? -9.677 8.254 -3.848 1.00 88.25 85 PRO A O 1
ATOM 703 N N . GLU A 1 86 ? -10.292 10.005 -2.580 1.00 86.81 86 GLU A N 1
ATOM 704 C CA . GLU A 1 86 ? -9.857 11.014 -3.535 1.00 86.81 86 GLU A CA 1
ATOM 705 C C . GLU A 1 86 ? -8.384 11.344 -3.285 1.00 86.81 86 GLU A C 1
ATOM 707 O O . GLU A 1 86 ? -7.966 11.679 -2.173 1.00 86.81 86 GLU A O 1
ATOM 712 N N . ILE A 1 87 ? -7.575 11.229 -4.334 1.00 84.44 87 ILE A N 1
ATOM 713 C CA . ILE A 1 87 ? -6.147 11.522 -4.285 1.00 84.44 87 ILE A CA 1
ATOM 714 C C . ILE A 1 87 ? -5.943 12.943 -4.806 1.00 84.44 87 ILE A C 1
ATOM 716 O O . ILE A 1 87 ? -6.124 13.218 -5.990 1.00 84.44 87 ILE A O 1
ATOM 720 N N . ILE A 1 88 ? -5.560 13.849 -3.911 1.00 82.50 88 ILE A N 1
ATOM 721 C CA . ILE A 1 88 ? -5.294 15.251 -4.220 1.00 82.50 88 ILE A CA 1
ATOM 722 C C . ILE A 1 88 ? -3.778 15.441 -4.201 1.00 82.50 88 ILE A C 1
ATOM 724 O O . ILE A 1 88 ? -3.154 15.499 -3.135 1.00 82.50 88 ILE A O 1
ATOM 728 N N . SER A 1 89 ? -3.169 15.530 -5.382 1.00 70.25 89 SER A N 1
ATOM 729 C CA . SER A 1 89 ? -1.759 15.893 -5.503 1.00 70.25 89 SER A CA 1
ATOM 730 C C . SER A 1 89 ? -1.543 17.296 -4.929 1.00 70.25 89 SER A C 1
ATOM 732 O O . SER A 1 89 ? -2.302 18.224 -5.212 1.00 70.25 89 SER A O 1
ATOM 734 N N . ALA A 1 90 ? -0.496 17.475 -4.115 1.00 58.75 90 ALA A N 1
ATOM 735 C CA . ALA A 1 90 ? -0.135 18.796 -3.589 1.00 58.75 90 ALA A CA 1
ATOM 736 C C . ALA A 1 90 ? 0.265 19.782 -4.709 1.00 58.75 90 ALA A C 1
ATOM 738 O O . ALA A 1 90 ? 0.302 20.993 -4.505 1.00 58.75 90 ALA A O 1
ATOM 739 N N . THR A 1 91 ? 0.505 19.269 -5.914 1.00 49.06 91 THR A N 1
ATOM 740 C CA . THR A 1 91 ? 0.676 20.026 -7.147 1.00 49.06 91 THR A CA 1
ATOM 741 C C . THR A 1 91 ? -0.580 19.869 -8.001 1.00 49.06 91 THR A C 1
ATOM 743 O O . THR A 1 91 ? -0.890 18.785 -8.492 1.00 49.06 91 THR A O 1
ATOM 746 N N . GLY A 1 92 ? -1.340 20.951 -8.177 1.00 40.97 92 GLY A N 1
ATOM 747 C CA . GLY A 1 92 ? -2.429 20.992 -9.147 1.00 40.97 92 GLY A CA 1
ATOM 748 C C . GLY A 1 92 ? -1.873 20.742 -10.544 1.00 40.97 92 GLY A C 1
ATOM 749 O O . GLY A 1 92 ? -1.318 21.639 -11.169 1.00 40.97 92 GLY A O 1
ATOM 750 N N . SER A 1 93 ? -1.964 19.510 -11.019 1.00 39.12 93 SER A N 1
ATOM 751 C CA . SER A 1 93 ? -1.706 19.132 -12.402 1.00 39.12 93 SER A CA 1
ATOM 752 C C . SER A 1 93 ? -2.423 17.822 -12.642 1.00 39.12 93 SER A C 1
ATOM 754 O O . SER A 1 93 ? -1.909 16.736 -12.393 1.00 39.12 93 SER A O 1
ATOM 756 N N . ASN A 1 94 ? -3.658 17.964 -13.110 1.00 42.69 94 ASN A N 1
ATOM 757 C CA . ASN A 1 94 ? -4.390 16.909 -13.774 1.00 42.69 94 ASN A CA 1
ATOM 758 C C . ASN A 1 94 ? -3.568 16.482 -14.996 1.00 42.69 94 ASN A C 1
ATOM 760 O O . ASN A 1 94 ? -3.642 17.098 -16.056 1.00 42.69 94 ASN A O 1
ATOM 764 N N . SER A 1 95 ? -2.694 15.503 -14.814 1.00 35.91 95 SER A N 1
ATOM 765 C CA . SER A 1 95 ? -1.934 14.902 -15.894 1.00 35.91 95 SER A CA 1
ATOM 766 C C . SER A 1 95 ? -1.255 13.651 -15.373 1.00 35.91 95 SER A C 1
ATOM 768 O O . SER A 1 95 ? -0.432 13.717 -14.463 1.00 35.91 95 SER A O 1
ATOM 770 N N . HIS A 1 96 ? -1.546 12.532 -16.029 1.00 36.72 96 HIS A N 1
ATOM 771 C CA . HIS A 1 96 ? -0.561 11.495 -16.290 1.00 36.72 96 HIS A CA 1
ATOM 772 C C . HIS A 1 96 ? 0.689 12.158 -16.891 1.00 36.72 96 HIS A C 1
ATOM 774 O O . HIS A 1 96 ? 0.866 12.236 -18.101 1.00 36.72 96 HIS A O 1
ATOM 780 N N . ARG A 1 97 ? 1.531 12.727 -16.039 1.00 29.80 97 ARG A N 1
ATOM 781 C CA . ARG A 1 97 ? 2.897 13.098 -16.349 1.00 29.80 97 ARG A CA 1
ATOM 782 C C . ARG A 1 97 ? 3.716 12.223 -15.435 1.00 29.80 97 ARG A C 1
ATOM 784 O O . ARG A 1 97 ? 3.953 12.562 -14.282 1.00 29.80 97 ARG A O 1
ATOM 791 N N . TYR A 1 98 ? 4.156 11.098 -15.989 1.00 37.91 98 TYR A N 1
ATOM 792 C CA . TYR A 1 98 ? 5.527 10.681 -15.748 1.00 37.91 98 TYR A CA 1
ATOM 793 C C . TYR A 1 98 ? 6.359 11.965 -15.785 1.00 37.91 98 TYR A C 1
ATOM 795 O O . TYR A 1 98 ? 6.395 12.655 -16.810 1.00 37.91 98 TYR A O 1
ATOM 803 N N . ILE A 1 99 ? 6.871 12.388 -14.631 1.00 34.28 99 ILE A N 1
ATOM 804 C CA . ILE A 1 99 ? 7.820 13.489 -14.582 1.00 34.28 99 ILE A CA 1
ATOM 805 C C . ILE A 1 99 ? 9.026 12.955 -15.348 1.00 34.28 99 ILE A C 1
ATOM 807 O O . ILE A 1 99 ? 9.816 12.180 -14.823 1.00 34.28 99 ILE A O 1
ATOM 811 N N . ASN A 1 100 ? 9.105 13.315 -16.629 1.00 37.44 100 ASN A N 1
ATOM 812 C CA . ASN A 1 100 ? 10.331 13.266 -17.406 1.00 37.44 100 ASN A CA 1
ATOM 813 C C . ASN A 1 100 ? 11.275 14.314 -16.805 1.00 37.44 100 ASN A C 1
ATOM 815 O O . ASN A 1 100 ? 11.509 15.362 -17.404 1.00 37.44 100 ASN A O 1
ATOM 819 N N . ASP A 1 101 ? 11.817 14.034 -15.621 1.00 36.38 101 ASP A N 1
ATOM 820 C CA . ASP A 1 101 ? 13.101 14.591 -15.207 1.00 36.38 101 ASP A CA 1
ATOM 821 C C . ASP A 1 101 ? 14.164 13.791 -15.956 1.00 36.38 101 ASP A C 1
ATOM 823 O O . ASP A 1 101 ? 14.829 12.888 -15.450 1.00 36.38 101 ASP A O 1
ATOM 827 N N . ASN A 1 102 ? 14.246 14.092 -17.251 1.00 45.53 102 ASN A N 1
ATOM 828 C CA . ASN A 1 102 ? 15.084 13.426 -18.235 1.00 45.53 102 ASN A CA 1
ATOM 829 C C . ASN A 1 102 ? 16.544 13.902 -18.098 1.00 45.53 102 ASN A C 1
ATOM 831 O O . ASN A 1 102 ? 17.160 14.369 -19.051 1.00 45.53 102 ASN A O 1
ATOM 835 N N . HIS A 1 103 ? 17.093 13.805 -16.887 1.00 42.25 103 HIS A N 1
ATOM 836 C CA . HIS A 1 103 ? 18.519 13.988 -16.612 1.00 42.25 103 HIS A CA 1
ATOM 837 C C . HIS A 1 103 ? 19.280 12.649 -16.550 1.00 42.25 103 HIS A C 1
ATOM 839 O O . HIS A 1 103 ? 20.502 12.654 -16.434 1.00 42.25 103 HIS A O 1
ATOM 845 N N . TYR A 1 104 ? 18.581 11.513 -16.697 1.00 45.38 104 TYR A N 1
ATOM 846 C CA . TYR A 1 104 ? 19.134 10.155 -16.595 1.00 45.38 104 TYR A CA 1
ATOM 847 C C . TYR A 1 104 ? 18.832 9.284 -17.823 1.00 45.38 104 TYR A C 1
ATOM 849 O O . TYR A 1 104 ? 18.549 8.096 -17.688 1.00 45.38 104 TYR A O 1
ATOM 857 N N . HIS A 1 105 ? 18.876 9.847 -19.034 1.00 54.81 105 HIS A N 1
ATOM 858 C CA . HIS A 1 105 ? 18.788 9.043 -20.257 1.00 54.81 105 HIS A CA 1
ATOM 859 C C . HIS A 1 105 ? 20.121 8.305 -20.470 1.00 54.81 105 HIS A C 1
ATOM 861 O O . HIS A 1 105 ? 20.959 8.702 -21.279 1.00 54.81 105 HIS A O 1
ATOM 867 N N . HIS A 1 106 ? 20.363 7.256 -19.683 1.00 60.31 106 HIS A N 1
ATOM 868 C CA . HIS A 1 106 ? 21.384 6.283 -20.033 1.00 60.31 106 HIS A CA 1
ATOM 869 C C . HIS A 1 106 ? 20.894 5.540 -21.270 1.00 60.31 106 HIS A C 1
ATOM 871 O O . HIS A 1 106 ? 19.795 4.990 -21.284 1.00 60.31 106 HIS A O 1
ATOM 877 N N . ILE A 1 107 ? 21.704 5.564 -22.324 1.00 65.38 107 ILE A N 1
ATOM 878 C CA . ILE A 1 107 ? 21.456 4.753 -23.510 1.00 65.38 107 ILE A CA 1
ATOM 879 C C . ILE A 1 107 ? 21.519 3.298 -23.045 1.00 65.38 107 ILE A C 1
ATOM 881 O O . ILE A 1 107 ? 22.584 2.817 -22.661 1.00 65.38 107 ILE A O 1
ATOM 885 N N . VAL A 1 108 ? 20.372 2.623 -23.034 1.00 80.88 108 VAL A N 1
ATOM 886 C CA . VAL A 1 108 ? 20.314 1.184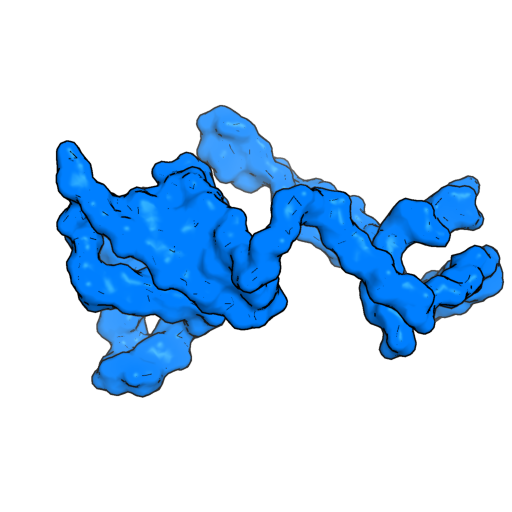 -22.795 1.00 80.88 108 VAL A CA 1
ATOM 887 C C . VAL A 1 108 ? 20.923 0.504 -24.018 1.00 80.88 108 VAL A C 1
ATOM 889 O O . VAL A 1 108 ? 20.426 0.662 -25.132 1.00 80.88 108 VAL A O 1
ATOM 892 N N . THR A 1 109 ? 22.025 -0.215 -23.818 1.00 88.38 109 THR A N 1
ATOM 893 C CA . THR A 1 109 ? 22.688 -1.007 -24.862 1.00 88.38 109 THR A CA 1
ATOM 894 C C . THR A 1 109 ? 22.673 -2.493 -24.494 1.00 88.38 109 THR A C 1
ATOM 896 O O . THR A 1 109 ? 22.498 -2.826 -23.317 1.00 88.38 109 THR A O 1
ATOM 899 N N . PRO A 1 110 ? 22.882 -3.413 -25.454 1.00 91.06 110 PRO A N 1
ATOM 900 C CA . PRO A 1 110 ? 22.950 -4.843 -25.155 1.00 91.06 110 PRO A CA 1
ATOM 901 C C . PRO A 1 110 ? 24.082 -5.194 -24.177 1.00 91.06 110 PRO A C 1
ATOM 903 O O . PRO A 1 110 ? 23.932 -6.088 -23.343 1.00 91.06 110 PRO A O 1
ATOM 906 N N . GLU A 1 111 ? 25.201 -4.466 -24.229 1.00 92.81 111 GLU A N 1
ATOM 907 C CA . GLU A 1 111 ? 26.315 -4.632 -23.289 1.00 92.81 111 GLU A CA 1
ATOM 908 C C . GLU A 1 111 ? 25.908 -4.209 -21.876 1.00 92.81 111 GLU A C 1
ATOM 910 O O . GLU A 1 111 ? 26.222 -4.907 -20.914 1.00 92.81 111 GLU A O 1
ATOM 915 N N . ALA A 1 112 ? 25.163 -3.105 -21.747 1.00 91.25 112 ALA A N 1
ATOM 916 C CA . ALA A 1 112 ? 24.644 -2.648 -20.461 1.00 91.25 112 ALA A CA 1
ATOM 917 C C . ALA A 1 112 ? 23.639 -3.648 -19.865 1.00 91.25 112 ALA A C 1
ATOM 919 O O . ALA A 1 112 ? 23.707 -3.938 -18.674 1.00 91.25 112 ALA A O 1
ATOM 920 N N . ILE A 1 113 ? 22.755 -4.227 -20.689 1.00 93.38 113 ILE A N 1
ATOM 921 C CA . ILE A 1 113 ? 21.823 -5.285 -20.260 1.00 93.38 113 ILE A CA 1
ATOM 922 C C . ILE A 1 113 ? 22.592 -6.529 -19.798 1.00 93.38 113 ILE A C 1
ATOM 924 O O . ILE A 1 113 ? 22.280 -7.093 -18.750 1.00 93.38 113 ILE A O 1
ATOM 928 N N . SER A 1 114 ? 23.617 -6.943 -20.548 1.00 94.50 114 SER A N 1
ATOM 929 C CA . SER A 1 114 ? 24.441 -8.108 -20.198 1.00 94.50 114 SER A CA 1
ATOM 930 C C . SER A 1 114 ? 25.155 -7.905 -18.860 1.00 94.50 114 SER A C 1
ATOM 932 O O . SER A 1 114 ? 25.091 -8.767 -17.987 1.00 94.50 114 SER A O 1
ATOM 934 N N . LEU A 1 115 ? 25.752 -6.729 -18.656 1.00 94.19 115 LEU A N 1
ATOM 935 C CA . LEU A 1 115 ? 26.398 -6.372 -17.395 1.00 94.19 115 LEU A CA 1
ATOM 936 C C . LEU A 1 115 ? 25.397 -6.331 -16.229 1.00 94.19 115 LEU A C 1
ATOM 938 O O . LEU A 1 115 ? 25.681 -6.833 -15.145 1.00 94.19 115 LEU A O 1
ATOM 942 N N . ALA A 1 116 ? 24.203 -5.784 -16.450 1.00 93.94 116 ALA A N 1
ATOM 943 C CA . ALA A 1 116 ? 23.150 -5.741 -15.441 1.00 93.94 116 ALA A CA 1
ATOM 944 C C . ALA A 1 116 ? 22.624 -7.136 -15.058 1.00 93.94 116 ALA A C 1
ATOM 946 O O . ALA A 1 116 ? 22.251 -7.359 -13.902 1.00 93.94 116 ALA A O 1
ATOM 947 N N . LEU A 1 117 ? 22.623 -8.095 -15.991 1.00 94.69 117 LEU A N 1
ATOM 948 C CA . LEU A 1 117 ? 22.335 -9.502 -15.694 1.00 94.69 117 LEU A CA 1
ATOM 949 C C . LEU A 1 117 ? 23.421 -10.116 -14.803 1.00 94.69 117 LEU A C 1
ATOM 951 O O . LEU A 1 117 ? 23.083 -10.751 -13.800 1.00 94.69 117 LEU A O 1
ATOM 955 N N . GLU A 1 118 ? 24.698 -9.895 -15.129 1.00 96.38 118 GLU A N 1
ATOM 956 C CA . GLU A 1 118 ? 25.844 -10.354 -14.326 1.00 96.38 118 GLU A CA 1
ATOM 957 C C . GLU A 1 118 ? 25.825 -9.761 -12.911 1.00 96.38 118 GLU A C 1
ATOM 959 O O . GLU A 1 118 ? 26.066 -10.465 -11.931 1.00 96.38 118 GLU A O 1
ATOM 964 N N . ASN A 1 119 ? 25.456 -8.485 -12.791 1.00 96.56 119 ASN A N 1
ATOM 965 C CA . ASN A 1 119 ? 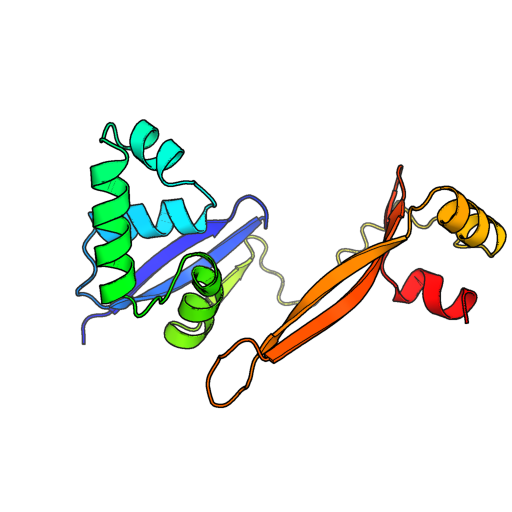25.363 -7.770 -11.520 1.00 96.56 119 ASN A CA 1
ATOM 966 C C . ASN A 1 119 ? 24.054 -8.031 -10.750 1.00 96.56 119 ASN A C 1
ATOM 968 O O . ASN A 1 119 ? 23.857 -7.484 -9.662 1.00 96.56 119 ASN A O 1
ATOM 972 N N . HIS A 1 120 ? 23.147 -8.856 -11.282 1.00 95.88 120 HIS A N 1
ATOM 973 C CA . HIS A 1 120 ? 21.830 -9.131 -10.701 1.00 95.88 120 HIS A CA 1
ATOM 974 C C . HIS A 1 120 ? 20.982 -7.870 -10.449 1.00 95.88 120 HIS A C 1
ATOM 976 O O . HIS A 1 120 ? 20.262 -7.788 -9.448 1.00 95.88 120 HIS A O 1
ATOM 982 N N . GLU A 1 121 ? 21.052 -6.885 -11.341 1.00 95.31 121 GLU A N 1
ATOM 983 C CA . GLU A 1 121 ? 20.345 -5.602 -11.223 1.00 95.31 121 GLU A CA 1
ATOM 984 C C . GLU A 1 121 ? 18.866 -5.704 -11.632 1.00 95.31 121 GLU A C 1
ATOM 986 O O . GLU A 1 121 ? 18.045 -4.887 -11.220 1.00 95.31 121 GLU A O 1
ATOM 991 N N . PHE A 1 122 ? 18.483 -6.739 -12.384 1.00 96.06 122 PHE A N 1
ATOM 992 C CA . PHE A 1 122 ? 17.081 -7.022 -12.687 1.00 96.06 122 PHE A CA 1
ATOM 993 C C . PHE A 1 122 ? 16.400 -7.709 -11.503 1.00 96.06 122 PHE A C 1
ATOM 995 O O . PHE A 1 122 ? 16.701 -8.856 -11.161 1.00 96.06 122 PHE A O 1
ATOM 1002 N N . LYS A 1 123 ? 15.461 -7.008 -10.869 1.00 94.44 123 LYS A N 1
ATOM 1003 C CA . LYS A 1 123 ? 14.700 -7.492 -9.719 1.00 94.44 123 LYS A CA 1
ATOM 1004 C C . LYS A 1 123 ? 13.263 -7.848 -10.097 1.00 94.44 123 LYS A C 1
ATOM 1006 O O . LYS A 1 123 ? 12.624 -7.120 -10.863 1.00 94.44 123 LYS A O 1
ATOM 1011 N N . PRO A 1 124 ? 12.717 -8.937 -9.527 1.00 94.75 124 PRO A N 1
ATOM 1012 C CA . PRO A 1 124 ? 11.302 -9.239 -9.629 1.00 94.75 124 PRO A CA 1
ATOM 1013 C C . PRO A 1 124 ? 10.527 -8.373 -8.636 1.00 94.75 124 PRO A C 1
ATOM 1015 O O . PRO A 1 124 ? 10.643 -8.529 -7.421 1.00 94.75 124 PRO A O 1
ATOM 1018 N N . TRP A 1 125 ? 9.705 -7.471 -9.153 1.00 93.00 125 TRP A N 1
ATOM 1019 C CA . TRP A 1 125 ? 8.666 -6.818 -8.370 1.00 93.00 125 TRP A CA 1
ATOM 1020 C C . TRP A 1 125 ? 7.379 -7.635 -8.467 1.00 93.00 125 TRP A C 1
ATOM 1022 O O . TRP A 1 125 ? 7.158 -8.338 -9.451 1.00 93.00 125 TRP A O 1
ATOM 1032 N N . ILE A 1 126 ? 6.534 -7.574 -7.438 1.00 92.75 126 ILE A N 1
ATOM 1033 C CA . ILE A 1 126 ? 5.336 -8.414 -7.343 1.00 92.75 126 ILE A CA 1
ATOM 1034 C C . ILE A 1 126 ? 4.103 -7.524 -7.231 1.00 92.75 126 ILE A C 1
ATOM 1036 O O . ILE A 1 126 ? 3.962 -6.774 -6.265 1.00 92.75 126 ILE A O 1
ATOM 1040 N N . GLN A 1 127 ? 3.187 -7.644 -8.191 1.00 91.00 127 GLN A N 1
ATOM 1041 C CA . GLN A 1 127 ? 1.887 -6.985 -8.143 1.00 91.00 127 GLN A CA 1
ATOM 1042 C C . GLN A 1 127 ? 0.802 -8.002 -7.754 1.00 91.00 127 GLN A C 1
ATOM 1044 O O . GLN A 1 127 ? 0.601 -8.979 -8.474 1.00 91.00 127 GLN A O 1
ATOM 1049 N N . PRO A 1 128 ? 0.095 -7.826 -6.623 1.00 89.75 128 PRO A N 1
ATOM 1050 C CA . PRO A 1 128 ? -0.966 -8.744 -6.225 1.00 89.75 128 PRO A CA 1
ATOM 1051 C C . PRO A 1 128 ? -2.169 -8.659 -7.174 1.00 89.75 128 PRO A C 1
ATOM 1053 O O . PRO A 1 128 ? -2.567 -7.576 -7.603 1.00 89.75 128 PRO A O 1
ATOM 1056 N N . VAL A 1 129 ? -2.782 -9.809 -7.449 1.00 90.56 129 VAL A N 1
ATOM 1057 C CA . VAL A 1 129 ? -3.995 -9.951 -8.264 1.00 90.56 129 VAL A CA 1
ATOM 1058 C C . VAL A 1 129 ? -5.131 -10.440 -7.373 1.00 90.56 129 VAL A C 1
ATOM 1060 O O . VAL A 1 129 ? -4.978 -11.408 -6.624 1.00 90.56 129 VAL A O 1
ATOM 1063 N N . PHE A 1 130 ? -6.283 -9.779 -7.467 1.00 88.50 130 PHE A N 1
ATOM 1064 C CA . PHE A 1 130 ? -7.448 -10.058 -6.632 1.00 88.50 130 PHE A CA 1
ATOM 1065 C C . PHE A 1 130 ? -8.649 -10.491 -7.471 1.00 88.50 130 PHE A C 1
ATOM 1067 O O . PHE A 1 130 ? -8.876 -9.990 -8.572 1.00 88.50 130 PHE A O 1
ATOM 1074 N N . CYS A 1 131 ? -9.471 -11.377 -6.912 1.00 88.56 131 CYS A N 1
ATOM 1075 C CA . CYS A 1 131 ? -10.778 -11.692 -7.473 1.00 88.56 131 CYS A CA 1
ATOM 1076 C C . CYS A 1 131 ? -11.692 -10.463 -7.383 1.00 88.56 131 CYS A C 1
ATOM 1078 O O . CYS A 1 131 ? -11.969 -9.981 -6.286 1.00 88.56 131 CYS A O 1
ATOM 1080 N N . ALA A 1 132 ? -12.224 -9.999 -8.515 1.00 82.50 132 ALA A N 1
ATOM 1081 C CA . ALA A 1 132 ? -13.096 -8.822 -8.552 1.00 82.50 132 ALA A CA 1
ATOM 1082 C C . ALA A 1 132 ? -14.403 -8.996 -7.754 1.00 82.50 132 ALA A C 1
ATOM 1084 O O . ALA A 1 132 ? -14.932 -8.027 -7.222 1.00 82.50 132 ALA A O 1
ATOM 1085 N N . GLN A 1 133 ? -14.925 -10.225 -7.660 1.00 87.69 133 GLN A N 1
ATOM 1086 C CA . GLN A 1 133 ? -16.187 -10.505 -6.963 1.00 87.69 133 GLN A CA 1
ATOM 1087 C C . GLN A 1 133 ? -16.015 -10.629 -5.448 1.00 87.69 133 GLN A C 1
ATOM 1089 O O . GLN A 1 133 ? -16.898 -10.230 -4.695 1.00 87.69 133 GLN A O 1
ATOM 1094 N N . THR A 1 134 ? -14.904 -11.215 -4.995 1.00 87.31 134 THR A N 1
ATOM 1095 C CA . THR A 1 134 ? -14.709 -11.565 -3.578 1.00 87.31 134 THR A CA 1
ATOM 1096 C C . THR A 1 134 ? -13.655 -10.709 -2.880 1.00 87.31 134 THR A C 1
ATOM 1098 O O . THR A 1 134 ? -13.551 -10.751 -1.658 1.00 87.31 134 THR A O 1
ATOM 1101 N N . GLY A 1 135 ? -12.838 -9.964 -3.630 1.00 77.19 135 GLY A N 1
ATOM 1102 C CA . GLY A 1 135 ? -11.702 -9.195 -3.116 1.00 77.19 135 GLY A CA 1
ATOM 1103 C C . GLY A 1 135 ? -10.543 -10.055 -2.597 1.00 77.19 135 GLY A C 1
ATOM 1104 O O . GLY A 1 135 ? -9.556 -9.516 -2.092 1.00 77.19 135 GLY A O 1
ATOM 1105 N N . VAL A 1 136 ? -10.638 -11.384 -2.693 1.00 83.12 136 VAL A N 1
ATOM 1106 C CA . VAL A 1 136 ? -9.622 -12.320 -2.194 1.00 83.12 136 VAL A CA 1
ATOM 1107 C C . VAL A 1 136 ? -8.397 -12.305 -3.108 1.00 83.12 136 VAL A C 1
ATOM 1109 O O . VAL A 1 136 ? -8.532 -12.230 -4.328 1.00 83.12 136 VAL A O 1
ATOM 1112 N N . LEU A 1 137 ? -7.203 -12.378 -2.512 1.00 85.69 137 LEU A N 1
ATOM 1113 C CA . LEU A 1 137 ? -5.942 -12.528 -3.240 1.00 85.69 137 LEU A CA 1
ATOM 1114 C C . LEU A 1 137 ? -5.948 -13.866 -3.989 1.00 85.69 137 LEU A C 1
ATOM 1116 O O . LEU A 1 137 ? -6.038 -14.920 -3.363 1.00 85.69 137 LEU A O 1
ATOM 1120 N N . THR A 1 138 ? -5.855 -13.824 -5.314 1.00 95.31 138 THR A N 1
ATOM 1121 C CA . THR A 1 138 ? -5.861 -15.022 -6.170 1.00 95.31 138 THR A CA 1
ATOM 1122 C C . THR A 1 138 ? -4.485 -15.364 -6.717 1.00 95.31 138 THR A C 1
ATOM 1124 O O . THR A 1 138 ? -4.268 -16.488 -7.157 1.00 95.31 138 THR A O 1
ATOM 1127 N N . GLY A 1 139 ? -3.554 -14.415 -6.694 1.00 91.38 139 GLY A N 1
ATOM 1128 C CA . GLY A 1 139 ? -2.194 -14.624 -7.165 1.00 91.38 139 GLY A CA 1
ATOM 1129 C C . GLY A 1 139 ? -1.419 -13.321 -7.237 1.00 91.38 139 GLY A C 1
ATOM 1130 O O . GLY A 1 139 ? -1.779 -12.330 -6.597 1.00 91.38 139 GLY A O 1
ATOM 1131 N N . CYS A 1 140 ? -0.360 -13.322 -8.033 1.00 94.50 140 CYS A N 1
ATOM 1132 C CA . CYS A 1 140 ? 0.419 -12.136 -8.329 1.00 94.50 140 CYS A CA 1
ATOM 1133 C C . CYS A 1 140 ? 1.028 -12.203 -9.732 1.00 94.50 140 CYS A C 1
ATOM 1135 O O . CYS A 1 140 ? 1.202 -13.281 -10.298 1.00 94.50 140 CYS A O 1
ATOM 1137 N N . GLU A 1 141 ? 1.352 -11.033 -10.266 1.00 94.38 141 GLU A N 1
ATOM 1138 C CA . GLU A 1 141 ? 2.147 -10.856 -11.472 1.00 94.38 141 GLU A CA 1
ATOM 1139 C C . GLU A 1 141 ? 3.578 -10.473 -11.080 1.00 94.38 141 GLU A C 1
ATOM 1141 O O . GLU A 1 141 ? 3.785 -9.650 -10.181 1.00 94.38 141 GLU A O 1
ATOM 1146 N N . VAL A 1 142 ? 4.563 -11.086 -11.740 1.00 93.88 142 VAL A N 1
ATOM 1147 C CA . VAL A 1 142 ? 5.972 -10.710 -11.599 1.00 93.88 142 VAL A CA 1
ATOM 1148 C C . VAL A 1 142 ? 6.298 -9.677 -12.664 1.00 93.88 142 VAL A C 1
ATOM 1150 O O . VAL A 1 142 ? 6.181 -9.939 -13.857 1.00 93.88 142 VAL A O 1
ATOM 1153 N N . LEU A 1 143 ? 6.739 -8.510 -12.219 1.00 92.69 143 LEU A N 1
ATOM 1154 C CA . LEU A 1 143 ? 7.096 -7.384 -13.060 1.00 92.69 143 LEU A CA 1
ATOM 1155 C C . LEU A 1 143 ? 8.591 -7.131 -12.918 1.00 92.69 143 LEU A C 1
ATOM 1157 O O . LEU A 1 143 ? 9.069 -6.795 -11.837 1.00 92.69 143 LEU A O 1
ATOM 1161 N N . VAL A 1 144 ? 9.343 -7.275 -14.003 1.00 94.69 144 VAL A N 1
ATOM 1162 C CA . VAL A 1 144 ? 10.778 -6.986 -13.972 1.00 94.69 144 VAL A CA 1
ATOM 1163 C C . VAL A 1 144 ? 11.022 -5.484 -13.800 1.00 94.69 144 VAL A C 1
ATOM 1165 O O . VAL A 1 144 ? 10.348 -4.643 -14.405 1.00 94.69 144 VAL A O 1
ATOM 1168 N N . ARG A 1 145 ? 11.984 -5.139 -12.948 1.00 92.75 145 ARG A N 1
ATOM 1169 C CA . ARG A 1 145 ? 12.526 -3.787 -12.788 1.00 92.75 145 ARG A CA 1
ATOM 1170 C C . ARG A 1 145 ? 14.036 -3.864 -12.834 1.00 92.75 145 ARG A C 1
ATOM 1172 O O . ARG A 1 145 ? 14.613 -4.754 -12.219 1.00 92.75 145 ARG A O 1
ATOM 1179 N N . TRP A 1 146 ? 14.670 -2.944 -13.542 1.00 93.19 146 TRP A N 1
ATOM 1180 C CA . TRP A 1 146 ? 16.118 -2.821 -13.504 1.00 93.19 146 TRP A CA 1
ATOM 1181 C C . TRP A 1 146 ? 16.484 -1.786 -12.443 1.00 93.19 146 TRP A C 1
ATOM 1183 O O . TRP A 1 146 ? 16.250 -0.594 -12.615 1.00 93.19 146 TRP A O 1
ATOM 1193 N N . GLU A 1 147 ? 17.015 -2.250 -11.318 1.00 92.12 147 GLU A N 1
ATOM 1194 C CA . GLU A 1 147 ? 17.518 -1.407 -10.234 1.00 92.12 147 GLU A CA 1
ATOM 1195 C C . GLU A 1 147 ? 18.983 -1.055 -10.500 1.00 92.12 147 GLU A C 1
ATOM 1197 O O . GLU A 1 147 ? 19.900 -1.701 -9.995 1.00 92.12 147 GLU A O 1
ATOM 1202 N N . HIS A 1 148 ? 19.202 -0.039 -11.334 1.00 88.75 148 HIS A N 1
ATOM 1203 C CA . HIS A 1 148 ? 20.542 0.392 -11.705 1.00 88.75 148 HIS A CA 1
ATOM 1204 C C . HIS A 1 148 ? 21.160 1.259 -10.590 1.00 88.75 148 HIS A C 1
ATOM 1206 O O . HIS A 1 148 ? 20.524 2.209 -10.114 1.00 88.75 148 HIS A O 1
ATOM 1212 N N . PRO A 1 149 ? 22.411 0.995 -10.172 1.00 84.50 149 PRO A N 1
ATOM 1213 C CA . PRO A 1 149 ? 22.985 1.589 -8.964 1.00 84.50 149 PRO A CA 1
ATOM 1214 C C . PRO A 1 149 ? 23.120 3.120 -8.995 1.00 84.50 149 PRO A C 1
ATOM 1216 O O . PRO A 1 149 ? 23.107 3.741 -7.934 1.00 84.50 149 PRO A O 1
ATOM 1219 N N . GLN A 1 150 ? 23.248 3.745 -10.173 1.00 82.75 150 GLN A N 1
ATOM 1220 C CA . GLN A 1 150 ? 23.390 5.208 -10.290 1.00 82.75 150 GLN A CA 1
ATOM 1221 C C . GLN A 1 150 ? 22.133 5.927 -10.793 1.00 82.75 150 GLN A C 1
ATOM 1223 O O . GLN A 1 150 ? 21.927 7.088 -10.448 1.00 82.75 150 GLN A O 1
ATOM 1228 N N . THR A 1 151 ? 21.302 5.273 -11.608 1.00 79.81 151 THR A N 1
ATOM 1229 C CA . THR A 1 151 ? 20.103 5.891 -12.216 1.00 79.81 151 THR A CA 1
ATOM 1230 C C . THR A 1 151 ? 18.811 5.510 -11.503 1.00 79.81 151 THR A C 1
ATOM 1232 O O . THR A 1 151 ? 17.767 6.095 -11.781 1.00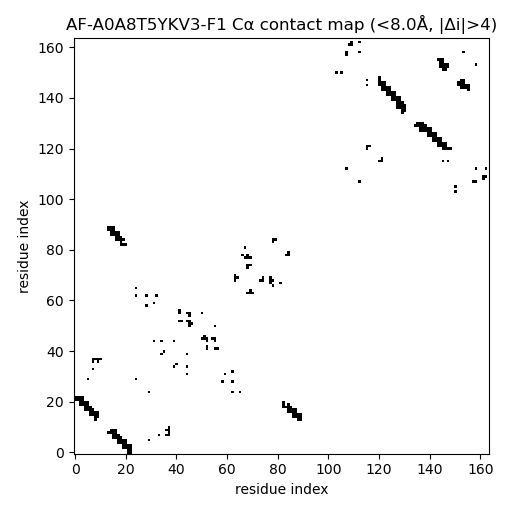 79.81 151 THR A O 1
ATOM 1235 N N . GLY A 1 152 ? 18.867 4.568 -10.561 1.00 84.62 152 GLY A N 1
ATOM 1236 C CA . GLY A 1 152 ? 17.695 4.068 -9.863 1.00 84.62 152 GLY A CA 1
ATOM 1237 C C . GLY A 1 152 ? 16.899 3.087 -10.720 1.00 84.62 152 GLY A C 1
ATOM 1238 O O . GLY A 1 152 ? 17.458 2.285 -11.465 1.00 84.62 152 GLY A O 1
ATOM 1239 N N . ILE A 1 153 ? 15.577 3.114 -10.571 1.00 86.88 153 ILE A N 1
ATOM 1240 C CA . ILE A 1 153 ? 14.691 2.133 -11.200 1.00 86.88 153 ILE A CA 1
ATOM 1241 C C . ILE A 1 153 ? 14.447 2.518 -12.660 1.00 86.88 153 ILE A C 1
ATOM 1243 O O . ILE A 1 153 ? 13.764 3.503 -12.941 1.00 86.88 153 ILE A O 1
ATOM 1247 N N . ILE A 1 154 ? 14.945 1.698 -13.581 1.00 87.38 154 ILE A N 1
ATOM 1248 C CA . ILE A 1 154 ? 14.664 1.800 -15.011 1.00 87.38 154 ILE A CA 1
ATOM 1249 C C . ILE A 1 154 ? 13.432 0.923 -15.326 1.00 87.38 154 ILE A C 1
ATOM 1251 O O . ILE A 1 154 ? 13.411 -0.270 -14.984 1.00 87.38 154 ILE A O 1
ATOM 1255 N N . PRO A 1 155 ? 12.372 1.493 -15.931 1.00 85.56 155 PRO A N 1
ATOM 1256 C CA . PRO A 1 155 ? 11.153 0.761 -16.262 1.00 85.56 155 PRO A CA 1
ATOM 1257 C C . PRO A 1 155 ? 11.335 -0.183 -17.471 1.00 85.56 155 PRO A C 1
ATOM 1259 O O . PRO A 1 155 ? 12.207 0.041 -18.312 1.00 85.56 155 PRO A O 1
ATOM 1262 N N . PRO A 1 156 ? 10.527 -1.261 -17.563 1.00 90.00 156 PRO A N 1
ATOM 1263 C CA . PRO A 1 156 ? 10.678 -2.300 -18.588 1.00 90.00 156 PRO A CA 1
ATOM 1264 C C . PRO A 1 156 ? 10.508 -1.800 -20.023 1.00 90.00 156 PRO A C 1
ATOM 1266 O O . PRO A 1 156 ? 11.157 -2.318 -20.923 1.00 90.00 156 PRO A O 1
ATOM 1269 N N . ASP A 1 157 ? 9.695 -0.773 -20.250 1.00 88.94 157 ASP A N 1
ATOM 1270 C CA . ASP A 1 157 ? 9.510 -0.148 -21.565 1.00 88.94 157 ASP A CA 1
ATOM 1271 C C . ASP A 1 157 ? 10.809 0.417 -22.168 1.00 88.94 157 ASP A C 1
ATOM 1273 O O . ASP A 1 157 ? 10.911 0.527 -23.388 1.00 88.94 157 ASP A O 1
ATOM 1277 N N . GLN A 1 158 ? 11.817 0.722 -21.343 1.00 87.25 158 GLN A N 1
ATOM 1278 C CA . GLN A 1 158 ? 13.110 1.232 -21.805 1.00 87.25 158 GLN A CA 1
ATOM 1279 C C . GLN A 1 158 ? 14.115 0.146 -22.207 1.00 87.25 158 GLN A C 1
ATOM 1281 O O . GLN A 1 158 ? 15.030 0.446 -22.971 1.00 87.25 158 GLN A O 1
ATOM 1286 N N . PHE A 1 159 ? 13.989 -1.090 -21.710 1.00 90.50 159 PHE A N 1
ATOM 1287 C CA . PHE A 1 159 ? 14.994 -2.139 -21.952 1.00 90.50 159 PHE A CA 1
ATOM 1288 C C . PHE A 1 159 ? 14.441 -3.429 -22.558 1.00 90.50 159 PHE A C 1
ATOM 1290 O O . PHE A 1 159 ? 15.179 -4.118 -23.255 1.00 90.50 159 PHE A O 1
ATOM 1297 N N . ILE A 1 160 ? 13.163 -3.757 -22.344 1.00 91.69 160 ILE A N 1
ATOM 1298 C CA . ILE A 1 160 ? 12.548 -4.969 -22.902 1.00 91.69 160 ILE A CA 1
ATOM 1299 C C . ILE A 1 160 ? 12.612 -5.001 -24.434 1.00 91.69 160 ILE A C 1
ATOM 1301 O O . ILE A 1 160 ? 13.041 -6.030 -24.946 1.00 91.69 160 ILE A O 1
ATOM 1305 N N . PRO A 1 161 ? 12.320 -3.912 -25.181 1.00 91.69 161 PRO A N 1
ATOM 1306 C CA . PRO A 1 161 ? 12.395 -3.951 -26.646 1.00 91.69 161 PRO A CA 1
ATOM 1307 C C . PRO A 1 161 ? 13.781 -4.296 -27.211 1.00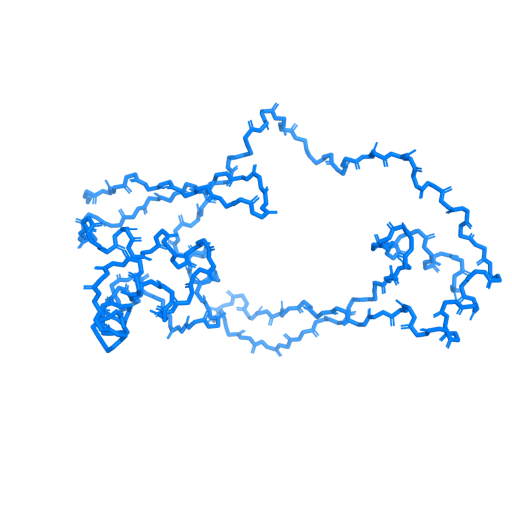 91.69 161 PRO A C 1
ATOM 1309 O O . PRO A 1 161 ? 13.882 -4.663 -28.375 1.00 91.69 161 PRO A O 1
ATOM 1312 N N . LEU A 1 162 ? 14.846 -4.126 -26.417 1.00 88.75 162 LEU A N 1
ATOM 1313 C CA . LEU A 1 162 ? 16.216 -4.484 -26.792 1.00 88.75 162 LEU A CA 1
ATOM 1314 C C . LEU A 1 162 ? 16.631 -5.871 -26.268 1.00 88.75 162 LEU A C 1
ATOM 1316 O O . LEU A 1 162 ? 17.623 -6.424 -26.734 1.00 88.75 162 LEU A O 1
ATOM 1320 N N . ALA A 1 163 ? 15.916 -6.394 -25.272 1.00 88.31 163 ALA A N 1
ATOM 1321 C CA . ALA A 1 163 ? 16.193 -7.679 -24.640 1.00 88.31 163 ALA A CA 1
ATOM 1322 C C . ALA A 1 163 ? 15.466 -8.864 -25.308 1.00 88.31 163 ALA A C 1
ATOM 1324 O O . ALA A 1 163 ? 15.885 -10.001 -25.093 1.00 88.31 163 ALA A O 1
ATOM 1325 N N . GLU A 1 164 ? 14.386 -8.609 -26.058 1.00 87.31 164 GLU A N 1
ATOM 1326 C CA . GLU A 1 164 ? 13.644 -9.596 -26.873 1.00 87.31 164 GLU A CA 1
ATOM 1327 C C . GLU A 1 164 ? 14.372 -9.962 -28.177 1.00 87.31 164 GLU A C 1
ATOM 1329 O O . GLU A 1 164 ? 14.391 -11.173 -28.503 1.00 87.31 164 GLU A O 1
#

Sequence (164 aa):
MNSCDFRVFLQEFGTTVHLSLPGSVSEKERLLLKLLMQGMSVTEISQYRNRSAKTISHQKKQLFEKLGIQSDITFWRDIFFQYNPEIISATGSNSHRYINDNHYHHIVTPEAISLALENHEFKPWIQPVFCAQTGVLTGCEVLVRWEHPQTGIIPPDQFIPLAE

Mean predicted aligned error: 12.69 Å

InterPro domains:
  IPR000792 Transcription regulator LuxR, C-terminal [PF00196] (25-72)
  IPR000792 Transcription regulator LuxR, C-terminal [PR00038] (25-39)
  IPR000792 Transcription regulator LuxR, C-terminal [PR00038] (39-55)
  IPR000792 Transcription regulator LuxR, C-terminal [PR00038] (55-67)
  IPR000792 Transcription regulator LuxR, C-terminal [PS50043] (18-83)
  IPR000792 Transcription regulator LuxR, C-terminal [SM00421] (22-79)
  IPR000792 Transcription regulator LuxR, C-terminal [cd06170] (26-80)
  IPR001633 EAL domain [PF00563] (112-164)
  IPR001633 EAL domain [PS50883] (106-164)
  IPR016032 Signal transduction response regulator, C-terminal effector [SSF46894] (17-74)
  IPR035919 EAL domain superfamily [G3DSA:3.20.20.450] (104-164)
  IPR035919 EAL domain superfamily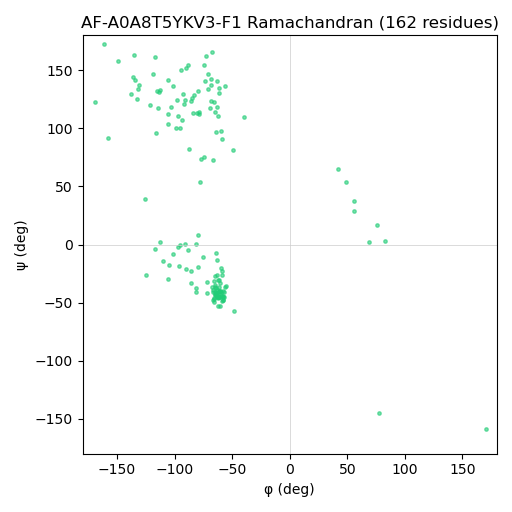 [SSF141868] (112-164)
  IPR036388 Winged helix-like DNA-binding domain superfamily [G3DSA:1.10.10.10] (11-77)